Protein AF-A0AAW1I8A5-F1 (afdb_monomer_lite)

Sequence (173 aa):
MRWVLFLQDFNYTLEHRPGTRMNHVDALSRVQEVLILEGNTLEQNVTYKQDSDPEVRKIRESLEHQESQFYELRNGLVYRKSRGNLLFVIPETMEYHVMTKYHDEIGHFGLDKMIELITRSYLFPRMRNKIKQYIGNCFKCIAYSPVTGKKEAFLRSIEKGDVPF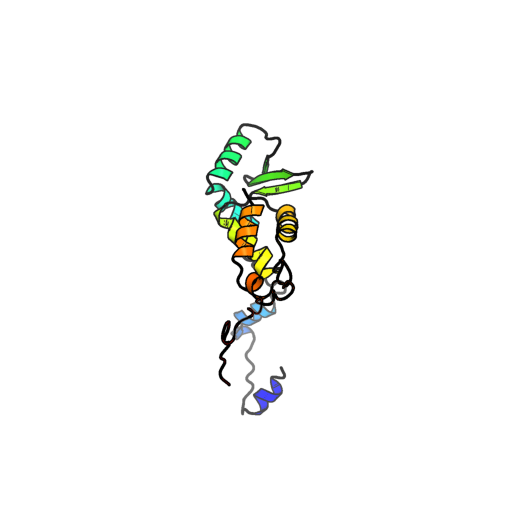HTIHIDHV

Structure (mmCIF, N/CA/C/O backbone):
data_AF-A0AAW1I8A5-F1
#
_entry.id   AF-A0AAW1I8A5-F1
#
loop_
_atom_site.group_PDB
_atom_site.id
_atom_site.type_symbol
_atom_site.label_atom_id
_atom_site.label_alt_id
_atom_site.label_comp_id
_atom_site.label_asym_id
_atom_site.label_entity_id
_atom_site.label_seq_id
_atom_site.pdbx_PDB_ins_code
_atom_site.Cartn_x
_atom_site.Cartn_y
_atom_site.Cartn_z
_atom_site.occupancy
_atom_site.B_iso_or_equiv
_atom_site.auth_seq_id
_atom_site.auth_comp_id
_atom_site.auth_asym_id
_atom_site.auth_atom_id
_atom_site.pdbx_PDB_model_num
ATOM 1 N N . MET A 1 1 ? -22.027 -14.811 -29.124 1.00 48.94 1 MET A N 1
ATOM 2 C CA . MET A 1 1 ? -21.776 -16.089 -29.828 1.00 48.94 1 MET A CA 1
ATOM 3 C C . MET A 1 1 ? -23.107 -16.712 -30.214 1.00 48.94 1 MET A C 1
ATOM 5 O O . MET A 1 1 ? -24.013 -16.750 -29.391 1.00 48.94 1 MET A O 1
ATOM 9 N N . ARG A 1 2 ? -23.261 -17.096 -31.484 1.00 65.31 2 ARG A N 1
ATOM 10 C CA . ARG A 1 2 ? -24.535 -17.488 -32.104 1.00 65.31 2 ARG A CA 1
ATOM 11 C C . ARG A 1 2 ? -24.662 -19.012 -32.069 1.00 65.31 2 ARG A C 1
ATOM 13 O O . ARG A 1 2 ? -24.408 -19.666 -33.071 1.00 65.31 2 ARG A O 1
ATOM 20 N N . TRP A 1 3 ? -25.021 -19.556 -30.904 1.00 76.88 3 TRP A N 1
ATOM 21 C CA . TRP A 1 3 ? -25.175 -21.000 -30.642 1.00 76.88 3 TRP A CA 1
ATOM 22 C C . TRP A 1 3 ? -25.989 -21.752 -31.703 1.00 76.88 3 TRP A C 1
ATOM 24 O O . TRP A 1 3 ? -25.728 -22.917 -31.967 1.00 76.88 3 TRP A O 1
ATOM 34 N N . VAL A 1 4 ? -26.911 -21.057 -32.371 1.00 79.62 4 VAL A N 1
ATOM 35 C CA . VAL A 1 4 ? -27.693 -21.579 -33.500 1.00 79.62 4 VAL A CA 1
ATOM 36 C C . VAL A 1 4 ? -26.814 -22.124 -34.633 1.00 79.62 4 VAL A C 1
ATOM 38 O O . VAL A 1 4 ? -27.141 -23.167 -35.179 1.00 79.62 4 VAL A O 1
ATOM 41 N N . LEU A 1 5 ? -25.695 -21.468 -34.966 1.00 82.31 5 LEU A N 1
ATOM 42 C CA . LEU A 1 5 ? -24.799 -21.945 -36.031 1.00 82.31 5 LEU A CA 1
ATOM 43 C C . LEU A 1 5 ? -24.036 -23.208 -35.617 1.00 82.31 5 LEU A C 1
ATOM 45 O O . LEU A 1 5 ? -23.802 -24.070 -36.446 1.00 82.31 5 LEU A O 1
ATOM 49 N N . PHE A 1 6 ? -23.684 -23.328 -34.336 1.00 84.38 6 PHE A N 1
ATOM 50 C CA . PHE A 1 6 ? -22.986 -24.502 -33.806 1.00 84.38 6 PHE A CA 1
ATOM 51 C C . PHE A 1 6 ? -23.906 -25.726 -33.716 1.00 84.38 6 PHE A C 1
ATOM 53 O O . PHE A 1 6 ? -23.493 -26.842 -33.998 1.00 84.38 6 PHE A O 1
ATOM 60 N N . LEU A 1 7 ? -25.167 -25.521 -33.330 1.00 84.88 7 LEU A N 1
ATOM 61 C CA . LEU A 1 7 ? -26.137 -26.609 -33.195 1.00 84.88 7 LEU A CA 1
ATOM 62 C C . LEU A 1 7 ? -26.640 -27.135 -34.546 1.00 84.88 7 LEU A C 1
ATOM 64 O O . LEU A 1 7 ? -27.148 -28.250 -34.594 1.00 84.88 7 LEU A O 1
ATOM 68 N N . GLN A 1 8 ? -26.485 -26.367 -35.630 1.00 85.69 8 GLN A N 1
ATOM 69 C CA . GLN A 1 8 ? -26.908 -26.763 -36.975 1.00 85.69 8 GLN A CA 1
ATOM 70 C C . GLN A 1 8 ? -26.130 -27.975 -37.519 1.00 85.69 8 GLN A C 1
ATOM 72 O O . GLN A 1 8 ? -26.670 -28.723 -38.330 1.00 85.69 8 GLN A O 1
ATOM 77 N N . ASP A 1 9 ? -24.903 -28.200 -37.045 1.00 89.06 9 ASP A N 1
ATOM 78 C CA . ASP A 1 9 ? -24.063 -29.324 -37.479 1.00 89.06 9 ASP A CA 1
ATOM 79 C C . ASP A 1 9 ? -24.464 -30.668 -36.835 1.00 89.06 9 ASP A C 1
ATOM 81 O O . ASP A 1 9 ? -23.907 -31.714 -37.175 1.00 89.06 9 ASP A O 1
ATOM 85 N N . PHE A 1 10 ? -25.436 -30.674 -35.914 1.00 90.00 10 PHE A N 1
ATOM 86 C CA . PHE A 1 10 ? -25.864 -31.869 -35.188 1.00 90.00 10 PHE A CA 1
ATOM 87 C C . PHE A 1 10 ? -27.312 -32.246 -35.503 1.00 90.00 10 PHE A C 1
ATOM 89 O O . PHE A 1 10 ? -28.199 -31.401 -35.595 1.00 90.00 10 PHE A O 1
ATOM 96 N N . ASN A 1 11 ? -27.579 -33.550 -35.558 1.00 88.31 11 ASN A N 1
ATOM 97 C CA . ASN A 1 11 ? -28.942 -34.070 -35.517 1.00 88.31 11 ASN A CA 1
ATOM 98 C C . ASN A 1 11 ? -29.396 -34.138 -34.054 1.00 88.31 11 ASN A C 1
ATOM 100 O O . ASN A 1 11 ? -28.836 -34.910 -33.275 1.00 88.31 11 ASN A O 1
ATOM 104 N N . TYR A 1 12 ? -30.399 -33.344 -33.674 1.00 84.62 12 TYR A N 1
ATOM 105 C CA . TYR A 1 12 ? -30.936 -33.330 -32.313 1.00 84.62 12 TYR A CA 1
ATOM 106 C C . TYR A 1 12 ? -32.464 -33.365 -32.294 1.00 84.62 12 TYR A C 1
ATOM 108 O O . TYR A 1 12 ? -33.141 -32.868 -33.192 1.00 84.62 12 TYR A O 1
ATOM 116 N N . THR A 1 13 ? -33.012 -33.935 -31.224 1.00 85.19 13 THR A N 1
ATOM 117 C CA . THR A 1 13 ? -34.445 -33.937 -30.926 1.00 85.19 13 THR A CA 1
ATOM 118 C C . THR A 1 13 ? -34.708 -33.033 -29.730 1.00 85.19 13 THR A C 1
ATOM 120 O O . THR A 1 13 ? -34.093 -33.185 -28.675 1.00 85.19 13 THR A O 1
ATOM 123 N N . LEU A 1 14 ? -35.615 -32.069 -29.888 1.00 79.94 14 LEU A N 1
ATOM 124 C CA . LEU A 1 14 ? -36.026 -31.190 -28.796 1.00 79.94 14 LEU A CA 1
ATOM 125 C C . LEU A 1 14 ? -37.045 -31.910 -27.913 1.00 79.94 14 LEU A C 1
ATOM 127 O O . LEU A 1 14 ? -38.174 -32.155 -28.331 1.00 79.94 14 LEU A O 1
ATOM 131 N N . GLU A 1 15 ? -36.657 -32.206 -26.677 1.00 85.56 15 GLU A N 1
ATOM 132 C CA . GLU A 1 15 ? -37.562 -32.741 -25.662 1.00 85.56 15 GLU A CA 1
ATOM 133 C C . GLU A 1 15 ? -37.909 -31.665 -24.632 1.00 85.56 15 GLU A C 1
ATOM 135 O O . GLU A 1 15 ? -37.042 -31.139 -23.929 1.00 85.56 15 GLU A O 1
ATOM 140 N N . HIS A 1 16 ? -39.199 -31.351 -24.508 1.00 81.00 16 HIS A N 1
ATOM 141 C CA . HIS A 1 16 ? -39.686 -30.460 -23.461 1.00 81.00 16 HIS A CA 1
ATOM 142 C C . HIS A 1 16 ? -39.669 -31.175 -22.104 1.00 81.00 16 HIS A C 1
ATOM 144 O O . HIS A 1 16 ? -40.315 -32.209 -21.917 1.00 81.00 16 HIS A O 1
ATOM 150 N N . ARG A 1 17 ? -38.971 -30.590 -21.126 1.00 76.81 17 ARG A N 1
ATOM 151 C CA . ARG A 1 17 ? -38.983 -31.052 -19.735 1.00 76.81 17 ARG A CA 1
ATOM 152 C C . ARG A 1 17 ? -39.905 -30.153 -18.907 1.00 76.81 17 ARG A C 1
ATOM 154 O O . ARG A 1 17 ? -39.608 -28.969 -18.778 1.00 76.81 17 ARG A O 1
ATOM 161 N N . PRO A 1 18 ? -40.994 -30.689 -18.321 1.00 79.12 18 PRO A N 1
ATOM 162 C CA . PRO A 1 18 ? -41.870 -29.917 -17.445 1.00 79.12 18 PRO A CA 1
ATOM 163 C C . PRO A 1 18 ? -41.095 -29.309 -16.269 1.00 79.12 18 PRO A C 1
ATOM 165 O O . PRO A 1 18 ? -40.262 -29.989 -15.664 1.00 79.12 18 PRO A O 1
ATOM 168 N N . GLY A 1 19 ? -41.405 -28.059 -15.909 1.00 68.62 19 GLY A N 1
ATOM 169 C CA . GLY A 1 19 ? -40.719 -27.326 -14.833 1.00 68.62 19 GLY A CA 1
ATOM 170 C C . GLY A 1 19 ? -40.731 -28.041 -13.475 1.00 68.62 19 GLY A C 1
ATOM 171 O O . GLY A 1 19 ? -39.760 -27.949 -12.733 1.00 68.62 19 GLY A O 1
ATOM 172 N N . THR A 1 20 ? -41.745 -28.872 -13.211 1.00 76.50 20 THR A N 1
ATOM 173 C CA . THR A 1 20 ? -41.849 -29.735 -12.017 1.00 76.50 20 THR A CA 1
ATOM 174 C C . THR A 1 20 ? -40.705 -30.742 -11.863 1.00 76.50 20 THR A C 1
ATOM 176 O O . THR A 1 20 ? -40.447 -31.220 -10.761 1.00 76.50 20 THR A O 1
ATOM 179 N N . ARG A 1 21 ? -39.997 -31.073 -12.952 1.00 74.25 21 ARG A N 1
ATOM 180 C CA . ARG A 1 21 ? -38.794 -31.925 -12.946 1.00 74.25 21 ARG A CA 1
ATOM 181 C C . ARG A 1 21 ? -37.487 -31.128 -12.866 1.00 74.25 21 ARG A C 1
ATOM 183 O O . ARG A 1 21 ? -36.417 -31.726 -12.798 1.00 74.25 21 ARG A O 1
ATOM 190 N N . MET A 1 22 ? -37.559 -29.798 -12.872 1.00 71.81 22 MET A N 1
ATOM 191 C CA . MET A 1 22 ? -36.415 -28.882 -12.877 1.00 71.81 22 MET A CA 1
ATOM 192 C C . MET A 1 22 ? -36.536 -27.819 -11.777 1.00 71.81 22 MET A C 1
ATOM 194 O O . MET A 1 22 ? -36.097 -26.689 -11.961 1.00 71.81 22 MET A O 1
ATOM 198 N N . ASN A 1 23 ? -37.089 -28.185 -10.614 1.00 65.94 23 ASN A N 1
ATOM 199 C CA . ASN A 1 23 ? -37.318 -27.262 -9.491 1.00 65.94 23 ASN A CA 1
ATOM 200 C C . ASN A 1 23 ? -36.056 -26.480 -9.068 1.00 65.94 23 ASN A C 1
ATOM 202 O O . ASN A 1 23 ? -36.161 -25.336 -8.644 1.00 65.94 23 ASN A O 1
ATOM 206 N N . HIS A 1 24 ? -34.860 -27.064 -9.217 1.00 66.25 24 HIS A N 1
ATOM 207 C CA . HIS A 1 24 ? -33.588 -26.384 -8.934 1.00 66.25 24 HIS A CA 1
ATOM 208 C C . HIS A 1 24 ? -33.262 -25.267 -9.945 1.00 66.25 24 HIS A C 1
ATOM 210 O O . HIS A 1 24 ? -32.726 -24.232 -9.561 1.00 66.25 24 HIS A O 1
ATOM 216 N N . VAL A 1 25 ? -33.607 -25.455 -11.225 1.00 62.34 25 VAL A N 1
ATOM 217 C CA . VAL A 1 25 ? -33.436 -24.442 -12.283 1.00 62.34 25 VAL A CA 1
ATOM 218 C C . VAL A 1 25 ? -34.520 -23.371 -12.177 1.00 62.34 25 VAL A C 1
ATOM 220 O O . VAL A 1 25 ? -34.237 -22.188 -12.340 1.00 62.34 25 VAL A O 1
ATOM 223 N N . ASP A 1 26 ? -35.751 -23.779 -11.862 1.00 65.62 26 ASP A N 1
ATOM 224 C CA . ASP A 1 26 ? -36.889 -22.877 -11.661 1.00 65.62 26 ASP A CA 1
ATOM 225 C C . ASP A 1 26 ? -36.652 -21.935 -10.468 1.00 65.62 26 ASP A C 1
ATOM 227 O O . ASP A 1 26 ? -36.907 -20.737 -10.576 1.00 65.62 26 ASP A O 1
ATOM 231 N N . ALA A 1 27 ? -36.047 -22.432 -9.381 1.00 60.69 27 ALA A N 1
ATOM 232 C CA . ALA A 1 27 ? -35.600 -21.600 -8.265 1.00 60.69 27 ALA A CA 1
ATOM 233 C C . ALA A 1 27 ? -34.593 -20.524 -8.714 1.00 60.69 27 ALA A C 1
ATOM 235 O O . ALA A 1 27 ? -34.778 -19.354 -8.402 1.00 60.69 27 ALA A O 1
ATOM 236 N N . LEU A 1 28 ? -33.576 -20.878 -9.508 1.00 58.75 28 LEU A N 1
ATOM 237 C CA . LEU A 1 28 ? -32.578 -19.918 -10.006 1.00 58.75 28 LEU A CA 1
ATOM 238 C C . LEU A 1 28 ? -33.153 -18.909 -11.011 1.00 58.75 28 LEU A C 1
ATOM 240 O O . LEU A 1 28 ? -32.724 -17.761 -11.031 1.00 58.75 28 LEU A O 1
ATOM 244 N N . SER A 1 29 ? -34.135 -19.310 -11.824 1.00 64.50 29 SER A N 1
ATOM 245 C CA . SER A 1 29 ? -34.801 -18.414 -12.780 1.00 64.50 29 SER A CA 1
ATOM 246 C C . SER A 1 29 ? -35.774 -17.433 -12.118 1.00 64.50 29 SER A C 1
ATOM 248 O O . SER A 1 29 ? -36.117 -16.424 -12.735 1.00 64.50 29 SER A O 1
ATOM 250 N N . ARG A 1 30 ? -36.268 -17.740 -10.911 1.00 64.12 30 ARG A N 1
ATOM 251 C CA . ARG A 1 30 ? -37.237 -16.917 -10.163 1.00 64.12 30 ARG A CA 1
ATOM 252 C C . ARG A 1 30 ? -36.604 -16.079 -9.057 1.00 64.12 30 ARG A C 1
ATOM 254 O O . ARG A 1 30 ? -37.272 -15.214 -8.496 1.00 64.12 30 ARG A O 1
ATOM 261 N N . VAL A 1 31 ? -35.336 -16.320 -8.741 1.00 57.41 31 VAL A N 1
ATOM 262 C CA . VAL A 1 31 ? -34.556 -15.485 -7.830 1.00 57.41 31 VAL A CA 1
ATOM 263 C C . VAL A 1 31 ? -34.222 -14.175 -8.553 1.00 57.41 31 VAL A C 1
ATOM 265 O O . VAL A 1 31 ? -33.292 -14.094 -9.349 1.00 57.41 31 VAL A O 1
ATOM 268 N N . GLN A 1 32 ? -35.037 -13.148 -8.304 1.00 54.78 32 GLN A N 1
ATOM 269 C CA . GLN A 1 32 ? -34.840 -11.791 -8.831 1.00 54.78 32 GLN A CA 1
ATOM 270 C C . GLN A 1 32 ? -33.696 -11.051 -8.111 1.00 54.78 32 GLN A C 1
ATOM 272 O O . GLN A 1 32 ? -33.118 -10.116 -8.657 1.00 54.78 32 GLN A O 1
ATOM 277 N N . GLU A 1 33 ? -33.322 -11.524 -6.922 1.00 50.78 33 GLU A N 1
ATOM 278 C CA . GLU A 1 33 ? -32.155 -11.084 -6.163 1.00 50.78 33 GLU A CA 1
ATOM 279 C C . GLU A 1 33 ? -31.178 -12.248 -6.048 1.00 50.78 33 GLU A C 1
ATOM 281 O O . GLU A 1 33 ? -31.272 -13.073 -5.140 1.00 50.78 33 GLU A O 1
ATOM 286 N N . VAL A 1 34 ? -30.220 -12.333 -6.975 1.00 46.78 34 VAL A N 1
ATOM 287 C CA . VAL A 1 34 ? -29.003 -13.099 -6.704 1.00 46.78 34 VAL A CA 1
ATOM 288 C C . VAL A 1 34 ? -28.454 -12.528 -5.403 1.00 46.78 34 VAL A C 1
ATOM 290 O O . VAL A 1 34 ? -28.004 -11.383 -5.385 1.00 46.78 34 VAL A O 1
ATOM 293 N N . LEU A 1 35 ? -28.521 -13.297 -4.312 1.00 42.66 35 LEU A N 1
ATOM 294 C CA . LEU A 1 35 ? -27.708 -13.025 -3.139 1.00 42.66 35 LEU A CA 1
ATOM 295 C C . LEU A 1 35 ? -26.269 -13.133 -3.633 1.00 42.66 35 LEU A C 1
ATOM 297 O O . LEU A 1 35 ? -25.688 -14.217 -3.710 1.00 42.66 35 LEU A O 1
ATOM 301 N N . ILE A 1 36 ? -25.711 -11.998 -4.042 1.00 44.19 36 ILE A N 1
ATOM 302 C CA . ILE A 1 36 ? -24.279 -11.836 -4.114 1.00 44.19 36 ILE A CA 1
ATOM 303 C C . ILE A 1 36 ? -23.877 -11.977 -2.654 1.00 44.19 36 ILE A C 1
ATOM 305 O O . ILE A 1 36 ? -24.039 -11.058 -1.856 1.00 44.19 36 ILE A O 1
ATOM 309 N N . LEU A 1 37 ? -23.432 -13.175 -2.278 1.00 43.09 37 LEU A N 1
ATOM 310 C CA . LEU A 1 37 ? -22.531 -13.317 -1.153 1.00 43.09 37 LEU A CA 1
ATOM 311 C C . LEU A 1 37 ? -21.307 -12.501 -1.562 1.00 43.09 37 LEU A C 1
ATOM 313 O O . LEU A 1 37 ? -20.383 -13.025 -2.181 1.00 43.09 37 LEU A O 1
ATOM 317 N N . GLU A 1 38 ? -21.359 -11.188 -1.325 1.00 46.56 38 GLU A N 1
ATOM 318 C CA . GLU A 1 38 ? -20.183 -10.340 -1.317 1.00 46.56 38 GLU A CA 1
ATOM 319 C C . GLU A 1 38 ? -19.285 -11.007 -0.287 1.00 46.56 38 GLU A C 1
ATOM 321 O O . GLU A 1 38 ? -19.576 -10.963 0.909 1.00 46.56 38 GLU A O 1
ATOM 326 N N . GLY A 1 39 ? -18.316 -11.793 -0.770 1.00 43.56 39 GLY A N 1
ATOM 327 C CA . GLY A 1 39 ? -17.509 -12.653 0.082 1.00 43.56 39 GLY A CA 1
ATOM 328 C C . GLY A 1 39 ? -17.008 -11.817 1.243 1.00 43.56 39 GLY A C 1
ATOM 329 O O . GLY A 1 39 ? -16.406 -10.786 0.968 1.00 43.56 39 GLY A O 1
ATOM 330 N N . ASN A 1 40 ? -17.357 -12.225 2.474 1.00 42.72 40 ASN A N 1
ATOM 331 C CA . ASN A 1 40 ? -17.143 -11.514 3.738 1.00 42.72 40 ASN A CA 1
ATOM 332 C C . ASN A 1 40 ? -16.479 -10.152 3.539 1.00 42.72 40 ASN A C 1
ATOM 334 O O . ASN A 1 40 ? -15.254 -10.090 3.364 1.00 42.72 40 ASN A O 1
ATOM 338 N N . THR A 1 41 ? -17.286 -9.089 3.553 1.00 55.22 41 THR A N 1
ATOM 339 C CA . THR A 1 41 ? -16.812 -7.705 3.513 1.00 55.22 41 THR A CA 1
ATOM 340 C C . THR A 1 41 ? -15.556 -7.575 4.370 1.00 55.22 41 THR A C 1
ATOM 342 O O . THR A 1 41 ? -15.468 -8.162 5.455 1.00 55.22 41 THR A O 1
ATOM 345 N N . LEU A 1 42 ? -14.535 -6.886 3.848 1.00 55.69 42 LEU A N 1
ATOM 346 C CA . LEU A 1 42 ? -13.229 -6.744 4.498 1.00 55.69 42 LEU A CA 1
ATOM 347 C C . LEU A 1 42 ? -13.415 -6.412 5.987 1.00 55.69 42 LEU A C 1
ATOM 349 O O . LEU A 1 42 ? -12.750 -6.989 6.834 1.00 55.69 42 LEU A O 1
ATOM 353 N N . GLU A 1 43 ? -14.414 -5.595 6.305 1.00 54.16 43 GLU A N 1
ATOM 354 C CA . GLU A 1 43 ? -14.843 -5.232 7.651 1.00 54.16 43 GLU A CA 1
ATOM 355 C C . GLU A 1 43 ? -15.149 -6.432 8.582 1.00 54.16 43 GLU A C 1
ATOM 357 O O . GLU A 1 43 ? -14.701 -6.431 9.728 1.00 54.16 43 GLU A O 1
ATOM 362 N N . GLN A 1 44 ? -15.847 -7.479 8.124 1.00 54.22 44 GLN A N 1
ATOM 363 C CA . GLN A 1 44 ? -16.251 -8.631 8.952 1.00 54.22 44 GLN A CA 1
ATOM 364 C C . GLN A 1 44 ? -15.081 -9.558 9.310 1.00 54.22 44 GLN A C 1
ATOM 366 O O . GLN A 1 44 ? -14.975 -10.022 10.446 1.00 54.22 44 GLN A O 1
ATOM 371 N N . ASN A 1 45 ? -14.158 -9.794 8.372 1.00 59.88 45 ASN A N 1
ATOM 372 C CA . ASN A 1 45 ? -12.949 -10.584 8.637 1.00 59.88 45 ASN A CA 1
ATOM 373 C C . ASN A 1 45 ? -11.968 -9.851 9.563 1.00 59.88 45 ASN A C 1
ATOM 375 O O . ASN A 1 45 ? -11.114 -10.478 10.195 1.00 59.88 45 ASN A O 1
ATOM 379 N N . VAL A 1 46 ? -12.051 -8.522 9.627 1.00 62.09 46 VAL A N 1
ATOM 380 C CA . VAL A 1 46 ? -11.054 -7.718 10.328 1.00 62.09 46 VAL A CA 1
ATOM 381 C C . VAL A 1 46 ? -11.352 -7.592 11.826 1.00 62.09 46 VAL A C 1
ATOM 383 O O . VAL A 1 46 ? -10.405 -7.482 12.603 1.00 62.09 46 VAL A O 1
ATOM 386 N N . THR A 1 47 ? -12.605 -7.745 12.269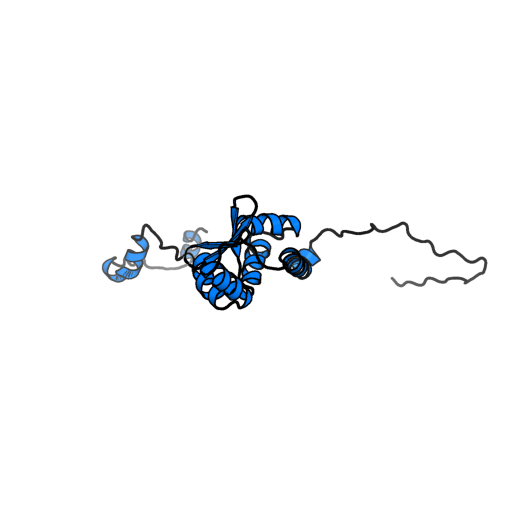 1.00 62.94 47 THR A N 1
ATOM 387 C CA . THR A 1 47 ? -12.952 -7.783 13.705 1.00 62.94 47 THR A CA 1
ATOM 388 C C . THR A 1 47 ? -12.228 -8.896 14.454 1.00 62.94 47 THR A C 1
ATOM 390 O O . THR A 1 47 ? -11.599 -8.642 15.479 1.00 62.94 47 THR A O 1
ATOM 393 N N . TYR A 1 48 ? -12.247 -10.114 13.908 1.00 63.69 48 TYR A N 1
ATOM 394 C CA . TYR A 1 48 ? -11.539 -11.255 14.493 1.00 63.69 48 TYR A CA 1
ATOM 395 C C . TYR A 1 48 ? -10.014 -11.069 14.446 1.00 63.69 48 TYR A C 1
ATOM 397 O O . TYR A 1 48 ? -9.294 -11.407 15.384 1.00 63.69 48 TYR A O 1
ATOM 405 N N . LYS A 1 49 ? -9.506 -10.481 13.358 1.00 69.44 49 LYS A N 1
ATOM 406 C CA . LYS A 1 49 ? -8.063 -10.308 13.154 1.00 69.44 49 LYS A CA 1
ATOM 407 C C . LYS A 1 49 ? -7.457 -9.170 13.976 1.00 69.44 49 LYS A C 1
ATOM 409 O O . LYS A 1 49 ? -6.283 -9.270 14.309 1.00 69.44 49 LYS A O 1
ATOM 414 N N . GLN A 1 50 ? -8.221 -8.131 14.331 1.00 73.94 50 GLN A N 1
ATOM 415 C CA . GLN A 1 50 ? -7.766 -7.121 15.298 1.00 73.94 50 GLN A CA 1
ATOM 416 C C . GLN A 1 50 ? -7.559 -7.725 16.686 1.00 73.94 50 GLN A C 1
ATOM 418 O O . GLN A 1 50 ? -6.610 -7.353 17.365 1.00 73.94 50 GLN A O 1
ATOM 423 N N . ASP A 1 51 ? -8.411 -8.669 17.088 1.00 70.88 51 ASP A N 1
ATOM 424 C CA . ASP A 1 51 ? -8.308 -9.320 18.397 1.00 70.88 51 ASP A CA 1
ATOM 425 C C . ASP A 1 51 ? -7.019 -10.143 18.539 1.00 70.88 51 ASP A C 1
ATOM 427 O O . ASP A 1 51 ? -6.397 -10.200 19.598 1.00 70.88 51 ASP A O 1
ATOM 431 N N . SER A 1 52 ? -6.579 -10.727 17.424 1.00 77.19 52 SER A N 1
ATOM 432 C CA . SER A 1 52 ? -5.357 -11.528 17.349 1.00 77.19 52 SER A CA 1
ATOM 433 C C . SER A 1 52 ? -4.072 -10.694 17.231 1.00 77.19 52 SER A C 1
ATOM 435 O O . SER A 1 52 ? -2.984 -11.253 17.356 1.00 77.19 52 SER A O 1
ATOM 437 N N . ASP A 1 53 ? -4.161 -9.386 16.963 1.00 83.12 53 ASP A N 1
ATOM 438 C CA . ASP A 1 53 ? -2.996 -8.521 16.745 1.00 83.12 53 ASP A CA 1
ATOM 439 C C . ASP A 1 53 ? -2.502 -7.920 18.076 1.00 83.12 53 ASP A C 1
ATOM 441 O O . ASP A 1 53 ? -3.220 -7.132 18.699 1.00 83.12 53 ASP A O 1
ATOM 445 N N . PRO A 1 54 ? -1.277 -8.247 18.537 1.00 83.31 54 PRO A N 1
ATOM 446 C CA . PRO A 1 54 ? -0.785 -7.805 19.841 1.00 83.31 54 PRO A CA 1
ATOM 447 C C . PRO A 1 54 ? -0.686 -6.284 19.992 1.00 83.31 54 PRO A C 1
ATOM 449 O O . PRO A 1 54 ? -0.860 -5.773 21.097 1.00 83.31 54 PRO A O 1
ATOM 452 N N . GLU A 1 55 ? -0.386 -5.558 18.914 1.00 83.38 55 GLU A N 1
ATOM 453 C CA . GLU A 1 55 ? -0.216 -4.105 18.959 1.00 83.38 55 GLU A CA 1
ATOM 454 C C . GLU A 1 55 ? -1.573 -3.406 18.962 1.00 83.38 55 GLU A C 1
ATOM 456 O O . GLU A 1 55 ? -1.802 -2.495 19.761 1.00 83.38 55 GLU A O 1
ATOM 461 N N . VAL A 1 56 ? -2.509 -3.873 18.132 1.00 84.50 56 VAL A N 1
ATOM 462 C CA . VAL A 1 56 ? -3.881 -3.346 18.126 1.00 84.50 56 VAL A CA 1
ATOM 463 C C . VAL A 1 56 ? -4.587 -3.662 19.444 1.00 84.50 56 VAL A C 1
ATOM 465 O O . VAL A 1 56 ? -5.301 -2.804 19.967 1.00 84.50 56 VAL A O 1
ATOM 468 N N . ARG A 1 57 ? -4.331 -4.835 20.035 1.00 85.75 57 ARG A N 1
ATOM 469 C CA . ARG A 1 57 ? -4.883 -5.229 21.337 1.00 85.75 57 ARG A CA 1
ATOM 470 C C . ARG A 1 57 ? -4.434 -4.303 22.464 1.00 85.75 57 ARG A C 1
ATOM 472 O O . ARG A 1 57 ? -5.278 -3.839 23.219 1.00 85.75 57 ARG A O 1
ATOM 479 N N . LYS A 1 58 ? -3.148 -3.939 22.528 1.00 86.06 58 LYS A N 1
ATOM 480 C CA . LYS A 1 58 ? -2.650 -2.948 23.505 1.00 86.06 58 LYS A CA 1
ATOM 481 C C . LYS A 1 58 ? -3.362 -1.604 23.366 1.00 86.06 58 LYS A C 1
ATOM 483 O O . LYS A 1 58 ? -3.716 -0.982 24.364 1.00 86.06 58 LYS A O 1
ATOM 488 N N . ILE A 1 59 ? -3.575 -1.154 22.126 1.00 86.25 59 ILE A N 1
ATOM 489 C CA . ILE A 1 59 ? -4.288 0.099 21.861 1.00 86.25 59 ILE A CA 1
ATOM 490 C C . ILE A 1 59 ? -5.744 -0.028 22.327 1.00 86.25 59 ILE A C 1
ATOM 492 O O . ILE A 1 59 ? -6.231 0.865 23.018 1.00 86.25 59 ILE A O 1
ATOM 496 N N . ARG A 1 60 ? -6.419 -1.141 22.018 1.00 87.19 60 ARG A N 1
ATOM 497 C CA . ARG A 1 60 ? -7.786 -1.415 22.482 1.00 87.19 60 ARG A CA 1
ATOM 498 C C . ARG A 1 60 ? -7.879 -1.388 24.009 1.00 87.19 60 ARG A C 1
ATOM 500 O O . ARG A 1 60 ? -8.676 -0.621 24.532 1.00 87.19 60 ARG A O 1
ATOM 507 N N . GLU A 1 61 ? -7.042 -2.155 24.705 1.00 86.75 61 GLU A N 1
ATOM 508 C CA . GLU A 1 61 ? -7.033 -2.230 26.174 1.00 86.75 61 GLU A CA 1
ATOM 509 C C . GLU A 1 61 ? -6.806 -0.845 26.800 1.00 86.75 61 GLU A C 1
ATOM 511 O O . GLU A 1 61 ? -7.482 -0.472 27.758 1.00 86.75 61 GLU A O 1
ATOM 516 N N . SER A 1 62 ? -5.914 -0.028 26.226 1.00 87.06 62 SER A N 1
ATOM 517 C CA . SER A 1 62 ? -5.712 1.346 26.705 1.00 87.06 62 SER A CA 1
ATOM 518 C C . SER A 1 62 ? -6.948 2.235 26.519 1.00 87.06 62 SER A C 1
ATOM 520 O O . SER A 1 62 ? -7.246 3.048 27.391 1.00 87.06 62 SER A O 1
ATOM 522 N N . LEU A 1 63 ? -7.692 2.050 25.423 1.00 87.88 63 LEU A N 1
ATOM 523 C CA . LEU A 1 63 ? -8.905 2.811 25.108 1.00 87.88 63 LEU A CA 1
ATOM 524 C C . LEU A 1 63 ? -10.108 2.439 25.979 1.00 87.88 63 LEU A C 1
ATOM 526 O O . LEU A 1 63 ? -11.008 3.258 26.136 1.00 87.88 63 LEU A O 1
ATOM 530 N N . GLU A 1 64 ? -10.133 1.230 26.543 1.00 85.94 64 GLU A N 1
ATOM 531 C CA . GLU A 1 64 ? -11.169 0.812 27.499 1.00 85.94 64 GLU A CA 1
ATOM 532 C C . GLU A 1 64 ? -11.031 1.528 28.850 1.00 85.94 64 GLU A C 1
ATOM 534 O O . GLU A 1 64 ? -12.024 1.748 29.539 1.00 85.94 64 GLU A O 1
ATOM 539 N N . HIS A 1 65 ? -9.806 1.917 29.215 1.00 85.25 65 HIS A N 1
ATOM 540 C CA . HIS A 1 65 ? -9.501 2.553 30.498 1.00 85.25 65 HIS A CA 1
ATOM 541 C C . HIS A 1 65 ? -9.363 4.076 30.392 1.00 85.25 65 HIS A C 1
ATOM 543 O O . HIS A 1 65 ? -9.605 4.785 31.369 1.00 85.25 65 HIS A O 1
ATOM 549 N N . GLN A 1 66 ? -8.950 4.591 29.230 1.00 87.75 66 GLN A N 1
ATOM 550 C CA . GLN A 1 66 ? -8.676 6.009 29.030 1.00 87.75 66 GLN A CA 1
ATOM 551 C C . GLN A 1 66 ? -9.016 6.465 27.608 1.00 87.75 66 GLN A C 1
ATOM 553 O O . GLN A 1 66 ? -8.670 5.822 26.619 1.00 87.75 66 GLN A O 1
ATOM 558 N N . GLU A 1 67 ? -9.613 7.650 27.482 1.00 85.62 67 GLU A N 1
ATOM 559 C CA . GLU A 1 67 ? -9.802 8.270 26.172 1.00 85.62 67 GLU A CA 1
ATOM 560 C C . GLU A 1 67 ? -8.473 8.712 25.545 1.00 85.62 67 GLU A C 1
ATOM 562 O O . GLU A 1 67 ? -7.635 9.365 26.172 1.00 85.62 67 GLU A O 1
ATOM 567 N N . SER A 1 68 ? -8.305 8.413 24.255 1.00 87.69 68 SER A N 1
ATOM 568 C CA . SER A 1 68 ? -7.164 8.874 23.468 1.00 87.69 68 SER A CA 1
ATOM 569 C C . SER A 1 68 ? -7.538 10.045 22.558 1.00 87.69 68 SER A C 1
ATOM 571 O O . SER A 1 68 ? -8.581 10.066 21.894 1.00 87.69 68 SER A O 1
ATOM 573 N N . GLN A 1 69 ? -6.615 11.002 22.441 1.00 87.00 69 GLN A N 1
ATOM 574 C CA . GLN A 1 69 ? -6.691 12.056 21.426 1.00 87.00 69 GLN A CA 1
ATOM 575 C C . GLN A 1 69 ? -6.488 11.510 20.004 1.00 87.00 69 GLN A C 1
ATOM 577 O O . GLN A 1 69 ? -6.978 12.100 19.043 1.00 87.00 69 GLN A O 1
ATOM 582 N N . PHE A 1 70 ? -5.783 10.383 19.857 1.00 89.06 70 PHE A N 1
ATOM 583 C CA . PHE A 1 70 ? -5.387 9.847 18.553 1.00 89.06 70 PHE A CA 1
ATOM 584 C C . PHE A 1 70 ? -6.221 8.656 18.100 1.00 89.06 70 PHE A C 1
ATOM 586 O O . PHE A 1 70 ? -6.326 8.432 16.896 1.00 89.06 70 PHE A O 1
ATOM 593 N N . TYR A 1 71 ? -6.805 7.900 19.026 1.00 90.69 71 TYR A N 1
ATOM 594 C CA . TYR A 1 71 ? -7.560 6.691 18.712 1.00 90.69 71 TYR A CA 1
ATOM 595 C C . TYR A 1 71 ? -8.978 6.738 19.282 1.00 90.69 71 TYR A C 1
ATOM 597 O O . TYR A 1 71 ? -9.267 7.478 20.221 1.00 90.69 71 TYR A O 1
ATOM 605 N N . GLU A 1 72 ? -9.871 5.971 18.670 1.00 89.88 72 GLU A N 1
ATOM 606 C CA . GLU A 1 72 ? -11.266 5.817 19.069 1.00 89.88 72 GLU A CA 1
ATOM 607 C C . GLU A 1 72 ? -11.650 4.344 18.993 1.00 89.88 72 GLU A C 1
ATOM 609 O O . GLU A 1 72 ? -11.306 3.661 18.026 1.00 89.88 72 GLU A O 1
ATOM 614 N N . LEU A 1 73 ? -12.376 3.868 20.000 1.00 87.81 73 LEU A N 1
ATOM 615 C CA . LEU A 1 73 ? -12.950 2.531 20.005 1.00 87.81 73 LEU A CA 1
ATOM 616 C C . LEU A 1 73 ? -14.422 2.630 19.587 1.00 87.81 73 LEU A C 1
ATOM 618 O O . LEU A 1 73 ? -15.200 3.330 20.229 1.00 87.81 73 LEU A O 1
ATOM 622 N N . ARG A 1 74 ? -14.816 1.938 18.513 1.00 84.00 74 ARG A N 1
ATOM 623 C CA . ARG A 1 74 ? -16.217 1.858 18.061 1.00 84.00 74 ARG A CA 1
ATOM 624 C C . ARG A 1 74 ? -16.607 0.414 17.819 1.00 84.00 74 ARG A C 1
ATOM 626 O O . ARG A 1 74 ? -15.976 -0.249 17.007 1.00 84.00 74 ARG A O 1
ATOM 633 N N . ASN A 1 75 ? -17.654 -0.067 18.489 1.00 79.88 75 ASN A N 1
ATOM 634 C CA . ASN A 1 75 ? -18.140 -1.449 18.359 1.00 79.88 75 ASN A CA 1
ATOM 635 C C . ASN A 1 75 ? -17.022 -2.497 18.556 1.00 79.88 75 ASN A C 1
ATOM 637 O O . ASN A 1 75 ? -16.940 -3.477 17.822 1.00 79.88 75 ASN A O 1
ATOM 641 N N . GLY A 1 76 ? -16.108 -2.242 19.499 1.00 78.25 76 GLY A N 1
ATOM 642 C CA . GLY A 1 76 ? -14.931 -3.080 19.748 1.00 78.25 76 GLY A CA 1
ATOM 643 C C . GLY A 1 76 ? -13.795 -2.918 18.731 1.00 78.25 76 GLY A C 1
ATOM 644 O O . GLY A 1 76 ? -12.731 -3.489 18.914 1.00 78.25 76 GLY A O 1
ATOM 645 N N . LEU A 1 77 ? -13.950 -2.126 17.676 1.00 84.12 77 LEU A N 1
ATOM 646 C CA . LEU A 1 77 ? -12.929 -1.930 16.648 1.00 84.12 77 LEU A CA 1
ATOM 647 C C . LEU A 1 77 ? -12.116 -0.660 16.896 1.00 84.12 77 LEU A C 1
ATOM 649 O O . LEU A 1 77 ? -12.663 0.380 17.270 1.00 84.12 77 LEU A O 1
ATOM 653 N N . VAL A 1 78 ? -10.805 -0.743 16.666 1.00 88.62 78 VAL A N 1
ATOM 654 C CA . VAL A 1 78 ? -9.884 0.386 16.854 1.00 88.62 78 VAL A CA 1
ATOM 655 C C . VAL A 1 78 ? -9.802 1.225 15.580 1.00 88.62 78 VAL A C 1
ATOM 657 O O . VAL A 1 78 ? -9.448 0.729 14.506 1.00 88.62 78 VAL A O 1
ATOM 660 N N . TYR A 1 79 ? -10.061 2.522 15.728 1.00 89.00 79 TYR A N 1
ATOM 661 C CA . TYR A 1 79 ? -9.913 3.540 14.694 1.00 89.00 79 TYR A CA 1
ATOM 662 C C . TYR A 1 79 ? -8.895 4.596 15.122 1.00 89.00 79 TYR A C 1
ATOM 664 O O . TYR A 1 79 ? -8.742 4.892 16.305 1.00 89.00 79 TYR A O 1
ATOM 672 N N . ARG A 1 80 ? -8.221 5.220 14.155 1.00 90.12 80 ARG A N 1
ATOM 673 C CA . ARG A 1 80 ? -7.382 6.401 14.371 1.00 90.12 80 ARG A CA 1
ATOM 674 C C . ARG A 1 80 ? -8.104 7.662 13.913 1.00 90.12 80 ARG A C 1
ATOM 676 O O . ARG A 1 80 ? -8.566 7.740 12.776 1.00 90.12 80 ARG A O 1
ATOM 683 N N . LYS A 1 81 ? -8.114 8.677 14.772 1.00 90.00 81 LYS A N 1
ATOM 684 C CA . LYS A 1 81 ? -8.583 10.033 14.478 1.00 90.00 81 LYS A CA 1
ATOM 685 C C . LYS A 1 81 ? -7.552 10.744 13.600 1.00 90.00 81 LYS A C 1
ATOM 687 O O . LYS A 1 81 ? -6.391 10.896 13.979 1.00 90.00 81 LYS A O 1
ATOM 692 N N . SER A 1 82 ? -7.962 11.181 12.414 1.00 86.06 82 SER A N 1
ATOM 693 C CA . SER A 1 82 ? -7.113 11.920 11.477 1.00 86.06 82 SER A CA 1
ATOM 694 C C . SER A 1 82 ? -7.919 12.996 10.759 1.00 86.06 82 SER A C 1
ATOM 696 O O . SER A 1 82 ? -8.783 12.685 9.946 1.00 86.06 82 SER A O 1
ATOM 698 N N . ARG A 1 83 ? -7.632 14.274 11.048 1.00 82.62 83 ARG A N 1
ATOM 699 C CA . ARG A 1 83 ? -8.243 15.450 10.387 1.00 82.62 83 ARG A CA 1
ATOM 700 C C . ARG A 1 83 ? -9.780 15.389 10.288 1.00 82.62 83 ARG A C 1
ATOM 702 O O . ARG A 1 83 ? -10.344 15.737 9.259 1.00 82.62 83 ARG A O 1
ATOM 709 N N . GLY A 1 84 ? -10.442 14.923 11.348 1.00 79.69 84 GLY A N 1
ATOM 710 C CA . GLY A 1 84 ? -11.904 14.786 11.402 1.00 79.69 84 GLY A CA 1
ATOM 711 C C . GLY A 1 84 ? -12.459 13.477 10.828 1.00 79.69 84 GLY A C 1
ATOM 712 O O . GLY A 1 84 ? -13.646 13.218 10.978 1.00 79.69 84 GLY A O 1
ATOM 713 N N . ASN A 1 85 ? -11.613 12.628 10.240 1.00 84.00 85 ASN A N 1
ATOM 714 C CA . ASN A 1 85 ? -11.979 11.296 9.767 1.00 84.00 85 ASN A CA 1
ATOM 715 C C . ASN A 1 85 ? -11.509 10.213 10.741 1.00 84.00 85 ASN A C 1
ATOM 717 O O . ASN A 1 85 ? -10.498 10.366 11.435 1.00 84.00 85 ASN A O 1
ATOM 721 N N . LEU A 1 86 ? -12.227 9.092 10.744 1.00 85.62 86 LEU A N 1
ATOM 722 C CA . LEU A 1 86 ? -11.842 7.883 11.460 1.00 85.62 86 LEU A CA 1
ATOM 723 C C . LEU A 1 86 ? -11.317 6.851 10.477 1.00 85.62 86 LEU A C 1
ATOM 725 O O . LEU A 1 86 ? -12.034 6.400 9.588 1.00 85.62 86 LEU A O 1
ATOM 729 N N . LEU A 1 87 ? -10.052 6.492 10.653 1.00 88.12 87 LEU A N 1
ATOM 730 C CA . LEU A 1 87 ? -9.360 5.522 9.819 1.00 88.12 87 LEU A CA 1
ATOM 731 C C . LEU A 1 87 ? -9.294 4.196 10.547 1.00 88.12 87 LEU A C 1
ATOM 733 O O . LEU A 1 87 ? -8.805 4.127 11.673 1.00 88.12 87 LEU A O 1
ATOM 737 N N . PHE A 1 88 ? -9.766 3.143 9.900 1.00 86.75 88 PHE A N 1
ATOM 738 C CA . PHE A 1 88 ? -9.750 1.813 10.472 1.00 86.75 88 PHE A CA 1
ATOM 739 C C . PHE A 1 88 ? -8.307 1.297 10.596 1.00 86.75 88 PHE A C 1
ATOM 741 O O . PHE A 1 88 ? -7.556 1.323 9.617 1.00 86.75 88 PHE A O 1
ATOM 748 N N . VAL A 1 89 ? -7.906 0.824 11.781 1.00 89.62 89 VAL A N 1
ATOM 749 C CA . VAL A 1 89 ? -6.545 0.310 11.999 1.00 89.62 89 VAL A CA 1
ATOM 750 C C . VAL A 1 89 ? -6.442 -1.133 11.507 1.00 89.62 89 VAL A C 1
ATOM 752 O O . VAL A 1 89 ? -7.013 -2.043 12.099 1.00 89.62 89 VAL A O 1
ATOM 755 N N . ILE A 1 90 ? -5.714 -1.360 10.420 1.00 88.19 90 ILE A N 1
ATOM 756 C CA . ILE A 1 90 ? -5.548 -2.681 9.813 1.00 88.19 90 ILE A CA 1
ATOM 757 C C . ILE A 1 90 ? -4.527 -3.514 10.615 1.00 88.19 90 ILE A C 1
ATOM 759 O O . ILE A 1 90 ? -3.415 -3.028 10.833 1.00 88.19 90 ILE A O 1
ATOM 763 N N . PRO A 1 91 ? -4.878 -4.753 11.021 1.00 88.12 91 PRO A N 1
ATOM 764 C CA . PRO A 1 91 ? -3.946 -5.716 11.612 1.00 88.12 91 PRO A CA 1
ATOM 765 C C . PRO A 1 91 ? -2.816 -6.094 10.661 1.00 88.12 91 PRO A C 1
ATOM 767 O O . PRO A 1 91 ? -3.038 -6.168 9.449 1.00 88.12 91 PRO A O 1
ATOM 770 N N . GLU A 1 92 ? -1.655 -6.466 11.198 1.00 87.81 92 GLU A N 1
ATOM 771 C CA . GLU A 1 92 ? -0.478 -6.820 10.391 1.00 87.81 92 GLU A CA 1
ATOM 772 C C . GLU A 1 92 ? -0.774 -7.934 9.370 1.00 87.81 92 GLU A C 1
ATOM 774 O O . GLU A 1 92 ? -0.384 -7.855 8.204 1.00 87.81 92 GLU A O 1
ATOM 779 N N . THR A 1 93 ? -1.567 -8.931 9.768 1.00 86.31 93 THR A N 1
ATOM 780 C CA . THR A 1 93 ? -1.965 -10.068 8.917 1.00 86.31 93 THR A CA 1
ATOM 781 C C . THR A 1 93 ? -2.817 -9.682 7.703 1.00 86.31 93 THR A C 1
ATOM 783 O O . THR A 1 93 ? -2.954 -10.471 6.768 1.00 86.31 93 THR A O 1
ATOM 786 N N . MET A 1 94 ? -3.413 -8.488 7.703 1.00 87.50 94 MET A N 1
ATOM 787 C CA . MET A 1 94 ? -4.312 -8.004 6.652 1.00 87.50 94 MET A CA 1
ATOM 788 C C . MET A 1 94 ? -3.685 -6.932 5.767 1.00 87.50 94 MET A C 1
ATOM 790 O O . MET A 1 94 ? -4.237 -6.619 4.712 1.00 87.50 94 MET A O 1
ATOM 794 N N . GLU A 1 95 ? -2.533 -6.385 6.147 1.00 90.81 95 GLU A N 1
ATOM 795 C CA . GLU A 1 95 ? -1.869 -5.332 5.380 1.00 90.81 95 GLU A CA 1
ATOM 796 C C . GLU A 1 95 ? -1.562 -5.771 3.945 1.00 90.81 95 GLU A C 1
ATOM 798 O O . GLU A 1 95 ? -1.777 -5.001 3.009 1.00 90.81 95 GLU A O 1
ATOM 803 N N . TYR A 1 96 ? -1.111 -7.019 3.758 1.00 91.31 96 TYR A N 1
ATOM 804 C CA . TYR A 1 96 ? -0.834 -7.574 2.432 1.00 91.31 96 TYR A CA 1
ATOM 805 C C . TYR A 1 96 ? -2.089 -7.587 1.558 1.00 91.31 96 TYR A C 1
ATOM 807 O O . TYR A 1 96 ? -2.053 -7.077 0.446 1.00 91.31 96 TYR A O 1
ATOM 815 N N . HIS A 1 97 ? -3.221 -8.060 2.088 1.00 89.75 97 HIS A N 1
ATOM 816 C CA . HIS A 1 97 ? -4.494 -8.069 1.362 1.00 89.75 97 HIS A CA 1
ATOM 817 C C . HIS A 1 97 ? -4.935 -6.667 0.937 1.00 89.75 97 HIS A C 1
ATOM 819 O O . HIS A 1 97 ? -5.411 -6.484 -0.182 1.00 89.75 97 HIS A O 1
ATOM 825 N N . VAL A 1 98 ? -4.753 -5.667 1.806 1.00 90.38 98 VAL A N 1
ATOM 826 C CA . VAL A 1 98 ? -5.032 -4.269 1.455 1.00 90.38 98 VAL A CA 1
ATOM 827 C C . VAL A 1 98 ? -4.116 -3.827 0.312 1.00 90.38 98 VAL A C 1
ATOM 829 O O . VAL A 1 98 ? -4.598 -3.291 -0.682 1.00 90.38 98 VAL A O 1
ATOM 832 N N . MET A 1 99 ? -2.810 -4.085 0.400 1.00 93.12 99 MET A N 1
ATOM 833 C CA . MET A 1 99 ? -1.872 -3.713 -0.664 1.00 93.12 99 MET A CA 1
ATOM 834 C C . MET A 1 99 ? -2.192 -4.405 -1.995 1.00 93.12 99 MET A C 1
ATOM 836 O O . MET A 1 99 ? -2.228 -3.720 -3.012 1.00 93.12 99 MET A O 1
ATOM 840 N N . THR A 1 100 ? -2.508 -5.703 -1.991 1.00 91.75 100 THR A N 1
ATOM 841 C CA . THR A 1 100 ? -2.910 -6.463 -3.187 1.00 91.75 100 THR A CA 1
ATOM 842 C C . THR A 1 100 ? -4.175 -5.896 -3.817 1.00 91.75 100 THR A C 1
ATOM 844 O O . THR A 1 100 ? -4.183 -5.602 -5.010 1.00 91.75 100 THR A O 1
ATOM 847 N N . LYS A 1 101 ? -5.218 -5.631 -3.022 1.00 90.00 101 LYS A N 1
ATOM 848 C CA . LYS A 1 101 ? -6.463 -5.037 -3.523 1.00 90.00 101 LYS A CA 1
ATOM 849 C C . LYS A 1 101 ? -6.205 -3.703 -4.226 1.00 90.00 101 LYS A C 1
ATOM 851 O O . LYS A 1 101 ? -6.634 -3.489 -5.354 1.00 90.00 101 LYS A O 1
ATOM 856 N N . TYR A 1 102 ? -5.471 -2.792 -3.587 1.00 91.06 102 TYR A N 1
ATOM 857 C CA . TYR A 1 102 ? -5.254 -1.461 -4.160 1.00 91.06 102 TYR A CA 1
ATOM 858 C C . TYR A 1 102 ? -4.220 -1.429 -5.292 1.00 91.06 102 TYR A C 1
ATOM 860 O O . TYR A 1 102 ? -4.360 -0.594 -6.181 1.00 91.06 102 TYR A O 1
ATOM 868 N N . HIS A 1 103 ? -3.201 -2.292 -5.270 1.00 94.00 103 HIS A N 1
ATOM 869 C CA . HIS A 1 103 ? -2.120 -2.286 -6.260 1.00 94.00 103 HIS A CA 1
ATOM 870 C C . HIS A 1 103 ? -2.359 -3.225 -7.446 1.00 94.00 103 HIS A C 1
ATOM 872 O O . HIS A 1 103 ? -2.087 -2.853 -8.584 1.00 94.00 103 HIS A O 1
ATOM 878 N N . ASP A 1 104 ? -2.830 -4.445 -7.194 1.00 91.62 104 ASP A N 1
ATOM 879 C CA . ASP A 1 104 ? -2.921 -5.485 -8.222 1.00 91.62 104 ASP A CA 1
ATOM 880 C C . ASP A 1 104 ? -4.306 -5.537 -8.873 1.00 91.62 104 ASP A C 1
ATOM 882 O O . ASP A 1 104 ? -4.396 -5.785 -10.075 1.00 91.62 104 ASP A O 1
ATOM 886 N N . GLU A 1 105 ? -5.374 -5.282 -8.107 1.00 89.00 105 GLU A N 1
ATOM 887 C CA . GLU A 1 105 ? -6.754 -5.338 -8.616 1.00 89.00 105 GLU A CA 1
ATOM 888 C C . GLU A 1 105 ? -7.238 -3.986 -9.155 1.00 89.00 105 GLU A C 1
ATOM 890 O O . GLU A 1 105 ? -7.788 -3.923 -10.252 1.00 89.00 105 GLU A O 1
ATOM 895 N N . ILE A 1 106 ? -7.040 -2.894 -8.403 1.00 88.94 106 ILE A N 1
ATOM 896 C CA . ILE A 1 106 ? -7.512 -1.560 -8.823 1.00 88.94 106 ILE A CA 1
ATOM 897 C C . ILE A 1 106 ? -6.544 -0.927 -9.829 1.00 88.94 106 ILE A C 1
ATOM 899 O O . ILE A 1 106 ? -6.975 -0.317 -10.809 1.00 88.94 106 ILE A O 1
ATOM 903 N N . GLY A 1 107 ? -5.236 -1.051 -9.598 1.00 86.94 107 GLY A N 1
ATOM 904 C CA . GLY A 1 107 ? -4.229 -0.579 -10.540 1.00 86.94 107 GLY A CA 1
ATOM 905 C C . GLY A 1 107 ? -2.860 -0.351 -9.913 1.00 86.94 107 GLY A C 1
ATOM 906 O O . GLY A 1 107 ? -2.746 0.003 -8.742 1.00 86.94 107 GLY A O 1
ATOM 907 N N . HIS A 1 108 ? -1.816 -0.504 -10.732 1.00 93.12 108 HIS A N 1
ATOM 908 C CA . HIS A 1 108 ? -0.402 -0.381 -10.358 1.00 93.12 108 HIS A CA 1
ATOM 909 C C . HIS A 1 108 ? 0.012 1.066 -10.037 1.00 93.12 108 HIS A C 1
ATOM 911 O O . HIS A 1 108 ? 0.869 1.664 -10.691 1.00 93.12 108 HIS A O 1
ATOM 917 N N . PHE A 1 109 ? -0.628 1.663 -9.036 1.00 93.06 109 PHE A N 1
ATOM 918 C CA . PHE A 1 109 ? -0.401 3.038 -8.633 1.00 93.06 109 PHE A CA 1
ATOM 919 C C . PHE A 1 109 ? 0.958 3.208 -7.955 1.00 93.06 109 PHE A C 1
ATOM 921 O O . PHE A 1 109 ? 1.439 2.337 -7.228 1.00 93.06 109 PHE A O 1
ATOM 928 N N . GLY A 1 110 ? 1.548 4.387 -8.155 1.00 91.94 110 GLY A N 1
ATOM 929 C CA . GLY A 1 110 ? 2.743 4.807 -7.433 1.00 91.94 110 GLY A CA 1
ATOM 930 C C . GLY A 1 110 ? 2.484 5.045 -5.941 1.00 91.94 110 GLY A C 1
ATOM 931 O O . GLY A 1 110 ? 1.343 5.158 -5.486 1.00 91.94 110 GLY A O 1
ATOM 932 N N . LEU A 1 111 ? 3.578 5.177 -5.187 1.00 94.19 111 LEU A N 1
ATOM 933 C CA . LEU A 1 111 ? 3.585 5.248 -3.723 1.00 94.19 111 LEU A CA 1
ATOM 934 C C . LEU A 1 111 ? 2.607 6.279 -3.145 1.00 94.19 111 LEU A C 1
ATOM 936 O O . LEU A 1 111 ? 1.781 5.938 -2.301 1.00 94.19 111 LEU A O 1
ATOM 940 N N . ASP A 1 112 ? 2.696 7.534 -3.585 1.00 94.56 112 ASP A N 1
ATOM 941 C CA . ASP A 1 112 ? 1.903 8.611 -2.984 1.00 94.56 112 ASP A CA 1
ATOM 942 C C . ASP A 1 112 ? 0.407 8.437 -3.280 1.00 94.56 112 ASP A C 1
ATOM 944 O O . ASP A 1 112 ? -0.427 8.686 -2.410 1.00 94.56 112 ASP A O 1
ATOM 948 N N . LYS A 1 113 ? 0.063 7.910 -4.464 1.00 93.31 113 LYS A N 1
ATOM 949 C CA . LYS A 1 113 ? -1.330 7.643 -4.832 1.00 93.31 113 LYS A CA 1
ATOM 950 C C . LYS A 1 113 ? -1.918 6.478 -4.040 1.00 93.31 113 LYS A C 1
ATOM 952 O O . LYS A 1 113 ? -3.056 6.573 -3.589 1.00 93.31 113 LYS A O 1
ATOM 957 N N . MET A 1 114 ? -1.149 5.411 -3.816 1.00 94.19 114 MET A N 1
ATOM 958 C CA . MET A 1 114 ? -1.578 4.312 -2.944 1.00 94.19 114 MET A CA 1
ATOM 959 C C . MET A 1 114 ? -1.827 4.789 -1.513 1.00 94.19 114 MET A C 1
ATOM 961 O O . MET A 1 114 ? -2.857 4.457 -0.934 1.00 94.19 114 MET A O 1
ATOM 965 N N . ILE A 1 115 ? -0.922 5.600 -0.953 1.00 93.88 115 ILE A N 1
ATOM 966 C CA . ILE A 1 115 ? -1.098 6.163 0.393 1.00 93.88 115 ILE A CA 1
ATOM 967 C C . ILE A 1 115 ? -2.362 7.018 0.447 1.00 93.88 115 ILE A C 1
ATOM 969 O O . ILE A 1 115 ? -3.150 6.865 1.377 1.00 93.88 115 ILE A O 1
ATOM 973 N N . GLU A 1 116 ? -2.581 7.881 -0.547 1.00 91.88 116 GLU A N 1
ATOM 974 C CA . GLU A 1 116 ? -3.782 8.713 -0.635 1.00 91.88 116 GLU A CA 1
ATOM 975 C C . GLU A 1 116 ? -5.062 7.864 -0.639 1.00 91.88 116 GLU A C 1
ATOM 977 O O . GLU A 1 116 ? -5.992 8.171 0.100 1.00 91.88 116 GLU A O 1
ATOM 982 N N . LEU A 1 117 ? -5.114 6.794 -1.441 1.00 90.31 117 LEU A N 1
ATOM 983 C CA . LEU A 1 117 ? -6.292 5.929 -1.559 1.00 90.31 117 LEU A CA 1
ATOM 984 C C . LEU A 1 117 ? -6.553 5.121 -0.285 1.00 90.31 117 LEU A C 1
ATOM 986 O O . LEU A 1 117 ? -7.687 5.082 0.188 1.00 90.31 117 LEU A O 1
ATOM 990 N N . ILE A 1 118 ? -5.512 4.517 0.290 1.00 90.62 118 ILE A N 1
ATOM 991 C CA . ILE A 1 118 ? -5.630 3.684 1.493 1.00 90.62 118 ILE A CA 1
ATOM 992 C C . ILE A 1 118 ? -6.003 4.548 2.705 1.00 90.62 118 ILE A C 1
ATOM 994 O O . ILE A 1 118 ? -6.899 4.181 3.461 1.00 90.62 118 ILE A O 1
ATOM 998 N N . THR A 1 119 ? -5.408 5.739 2.844 1.00 90.12 119 THR A N 1
ATOM 999 C CA . THR A 1 119 ? -5.645 6.664 3.974 1.00 90.12 119 THR A CA 1
ATOM 1000 C C . THR A 1 119 ? -7.048 7.290 3.960 1.00 90.12 119 THR A C 1
ATOM 1002 O O . THR A 1 119 ? -7.387 8.047 4.863 1.00 90.12 119 THR A O 1
ATOM 1005 N N . ARG A 1 120 ? -7.902 6.991 2.971 1.00 87.25 120 ARG A N 1
ATOM 1006 C CA . ARG A 1 120 ? -9.326 7.376 3.011 1.00 87.25 120 ARG A CA 1
ATOM 1007 C C . ARG A 1 120 ? -10.134 6.528 3.989 1.00 87.25 120 ARG A C 1
ATOM 1009 O O . ARG A 1 120 ? -11.105 7.027 4.547 1.00 87.25 120 ARG A O 1
ATOM 1016 N N . SER A 1 121 ? -9.731 5.276 4.194 1.00 84.56 121 SER A N 1
ATOM 1017 C CA . SER A 1 121 ? -10.508 4.298 4.967 1.00 84.56 121 SER A CA 1
ATOM 1018 C C . SER A 1 121 ? -9.665 3.550 5.996 1.00 84.56 121 SER A C 1
ATOM 1020 O O . SER A 1 121 ? -10.180 3.171 7.044 1.00 84.56 121 SER A O 1
ATOM 1022 N 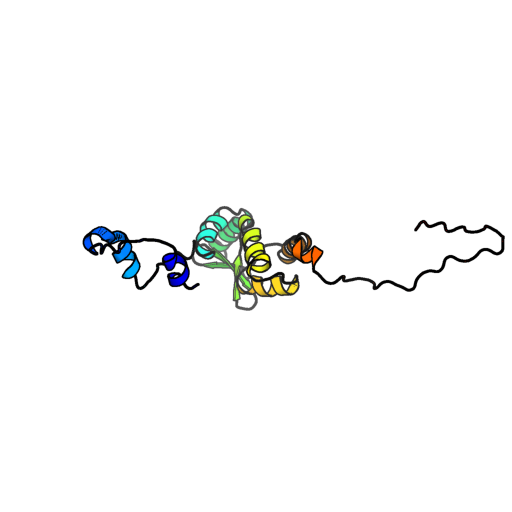N . TYR A 1 122 ? -8.369 3.368 5.734 1.00 89.44 122 TYR A N 1
ATOM 1023 C CA . TYR A 1 122 ? -7.506 2.458 6.477 1.00 89.44 122 TYR A CA 1
ATOM 1024 C C . TYR A 1 122 ? -6.202 3.116 6.928 1.00 89.44 122 TYR A C 1
ATOM 10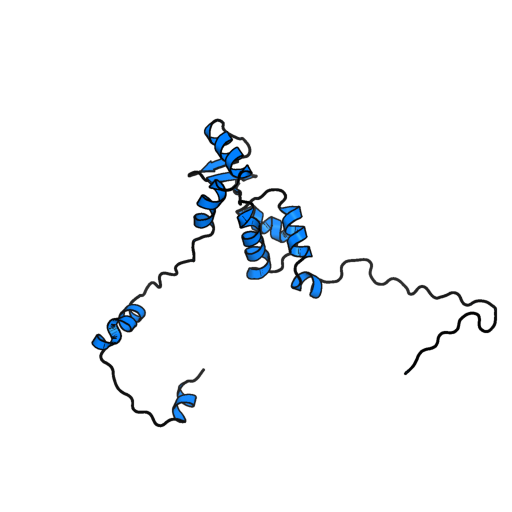26 O O . TYR A 1 122 ? -5.700 4.071 6.335 1.00 89.44 122 TYR A O 1
ATOM 1034 N N . LEU A 1 123 ? -5.613 2.549 7.977 1.00 89.81 123 LEU A N 1
ATOM 1035 C CA . LEU A 1 123 ? -4.305 2.915 8.493 1.00 89.81 123 LEU A CA 1
ATOM 1036 C C . LEU A 1 123 ? -3.594 1.685 9.068 1.00 89.81 123 LEU A C 1
ATOM 1038 O O . LEU A 1 123 ? -4.209 0.906 9.777 1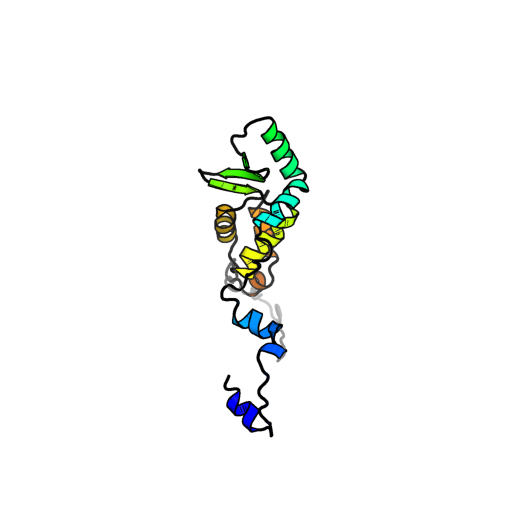.00 89.81 123 LEU A O 1
ATOM 1042 N N . PHE A 1 124 ? -2.289 1.550 8.847 1.00 90.75 124 PHE A N 1
ATOM 1043 C CA . PHE A 1 124 ? -1.449 0.584 9.558 1.00 90.75 124 PHE A CA 1
ATOM 1044 C C . PHE A 1 124 ? -0.040 1.145 9.830 1.00 90.75 124 PHE A C 1
ATOM 1046 O O . PHE A 1 124 ? 0.375 2.129 9.195 1.00 90.75 124 PHE A O 1
ATOM 1053 N N . PRO A 1 125 ? 0.704 0.583 10.800 1.00 88.25 125 PRO A N 1
ATOM 1054 C CA . PRO A 1 125 ? 2.035 1.059 11.162 1.00 88.25 125 PRO A CA 1
ATOM 1055 C C . PRO A 1 125 ? 3.023 1.019 9.991 1.00 88.25 125 PRO A C 1
ATOM 1057 O O . PRO A 1 125 ? 3.070 0.070 9.213 1.00 88.25 125 PRO A O 1
ATOM 1060 N N . ARG A 1 126 ? 3.864 2.058 9.877 1.00 90.62 126 ARG A N 1
ATOM 1061 C CA . ARG A 1 126 ? 4.914 2.168 8.840 1.00 90.62 126 ARG A CA 1
ATOM 1062 C C . ARG A 1 126 ? 4.393 1.979 7.403 1.00 90.62 126 ARG A C 1
ATOM 1064 O O . ARG A 1 126 ? 5.162 1.594 6.521 1.00 90.62 126 ARG A O 1
ATOM 1071 N N . MET A 1 127 ? 3.123 2.320 7.157 1.00 91.88 127 MET A N 1
ATOM 1072 C CA . MET A 1 127 ? 2.426 2.133 5.880 1.00 91.88 127 MET A CA 1
ATOM 1073 C C . MET A 1 127 ? 3.252 2.559 4.662 1.00 91.88 127 MET A C 1
ATOM 1075 O O . MET A 1 127 ? 3.416 1.778 3.733 1.00 91.88 127 MET A O 1
ATOM 1079 N N . ARG A 1 128 ? 3.834 3.767 4.674 1.00 94.69 128 ARG A N 1
ATOM 1080 C CA . ARG A 1 128 ? 4.641 4.270 3.548 1.00 94.69 128 ARG A CA 1
ATOM 1081 C C . ARG A 1 128 ? 5.804 3.341 3.192 1.00 94.69 128 ARG A C 1
ATOM 1083 O O . ARG A 1 128 ? 6.047 3.106 2.014 1.00 94.69 128 ARG A O 1
ATOM 1090 N N . ASN A 1 129 ? 6.510 2.810 4.188 1.00 96.06 129 ASN A N 1
ATOM 1091 C CA . ASN A 1 129 ? 7.658 1.934 3.957 1.00 96.06 129 ASN A CA 1
ATOM 1092 C C . ASN A 1 129 ? 7.203 0.570 3.434 1.00 96.06 129 ASN A C 1
ATOM 1094 O O . ASN A 1 129 ? 7.784 0.076 2.471 1.00 96.06 129 ASN A O 1
ATOM 1098 N N . LYS A 1 130 ? 6.142 0.006 4.026 1.00 95.19 130 LYS A N 1
ATOM 1099 C CA . LYS A 1 130 ? 5.575 -1.283 3.610 1.00 95.19 130 LYS A CA 1
ATOM 1100 C C . LYS A 1 130 ? 5.026 -1.220 2.177 1.00 95.19 130 LYS A C 1
ATOM 1102 O O . LYS A 1 130 ? 5.390 -2.053 1.356 1.00 95.19 130 LYS A O 1
ATOM 1107 N N . ILE A 1 131 ? 4.277 -0.168 1.831 1.00 95.94 131 ILE A N 1
ATOM 1108 C CA . ILE A 1 131 ? 3.793 0.065 0.458 1.00 95.94 131 ILE A CA 1
ATOM 1109 C C . ILE A 1 131 ? 4.963 0.259 -0.511 1.00 95.94 131 ILE A C 1
ATOM 1111 O O . ILE A 1 131 ? 4.976 -0.334 -1.585 1.00 95.94 131 ILE A O 1
ATOM 1115 N N . LYS A 1 132 ? 5.969 1.066 -0.149 1.00 95.81 132 LYS A N 1
ATOM 1116 C CA . LYS A 1 132 ? 7.147 1.275 -1.006 1.00 95.81 132 LYS A CA 1
ATOM 1117 C C . LYS A 1 132 ? 7.857 -0.045 -1.309 1.00 95.81 132 LYS A C 1
ATOM 1119 O O . LYS A 1 132 ? 8.231 -0.276 -2.455 1.00 95.81 132 LYS A O 1
ATOM 1124 N N . GLN A 1 133 ? 8.033 -0.892 -0.297 1.00 96.38 133 GLN A N 1
ATOM 1125 C CA . GLN A 1 133 ? 8.630 -2.215 -0.457 1.00 96.38 133 GLN A CA 1
ATOM 1126 C C . GLN A 1 133 ? 7.755 -3.124 -1.328 1.00 96.38 133 GLN A C 1
ATOM 1128 O O . GLN A 1 133 ? 8.280 -3.799 -2.205 1.00 96.38 133 GLN A O 1
ATOM 1133 N N . TYR A 1 134 ? 6.434 -3.099 -1.135 1.00 96.00 134 TYR A N 1
ATOM 1134 C CA . TYR A 1 134 ? 5.484 -3.865 -1.941 1.00 96.00 134 TYR A CA 1
ATOM 1135 C C . TYR A 1 134 ? 5.578 -3.510 -3.429 1.00 96.00 134 TYR A C 1
ATOM 1137 O O . TYR A 1 134 ? 5.830 -4.381 -4.257 1.00 96.00 134 TYR A O 1
ATOM 1145 N N . ILE A 1 135 ? 5.463 -2.219 -3.764 1.00 94.56 135 ILE A N 1
ATOM 1146 C CA . ILE A 1 135 ? 5.574 -1.729 -5.147 1.00 94.56 135 ILE A CA 1
ATOM 1147 C C . ILE A 1 135 ? 6.956 -2.061 -5.724 1.00 94.56 135 ILE A C 1
ATOM 1149 O O . ILE A 1 135 ? 7.058 -2.495 -6.868 1.00 94.56 135 ILE A O 1
ATOM 1153 N N . GLY A 1 136 ? 8.020 -1.885 -4.932 1.00 92.94 136 GLY A N 1
ATOM 1154 C CA . GLY A 1 136 ? 9.393 -2.183 -5.344 1.00 92.94 136 GLY A CA 1
ATOM 1155 C C . GLY A 1 136 ? 9.649 -3.658 -5.661 1.00 92.94 136 GLY A C 1
ATOM 1156 O O . GLY A 1 136 ? 10.603 -3.948 -6.371 1.00 92.94 136 GLY A O 1
ATOM 1157 N N . ASN A 1 137 ? 8.793 -4.563 -5.180 1.00 94.81 137 ASN A N 1
ATOM 1158 C CA . ASN A 1 137 ? 8.833 -5.997 -5.471 1.00 94.81 137 ASN A CA 1
ATOM 1159 C C . ASN A 1 137 ? 7.813 -6.422 -6.544 1.00 94.81 137 ASN A C 1
ATOM 1161 O O . ASN A 1 137 ? 7.750 -7.597 -6.904 1.00 94.81 137 ASN A O 1
ATOM 1165 N N . CYS A 1 138 ? 6.997 -5.500 -7.060 1.00 95.25 138 CYS A N 1
ATOM 1166 C CA . CYS A 1 138 ? 6.007 -5.822 -8.076 1.00 95.25 138 CYS A CA 1
ATOM 1167 C C . CYS A 1 138 ? 6.679 -6.002 -9.440 1.00 95.25 138 CYS A C 1
ATOM 1169 O O . CYS A 1 138 ? 7.136 -5.037 -10.056 1.00 95.25 138 CYS A O 1
ATOM 1171 N N . PHE A 1 139 ? 6.679 -7.236 -9.951 1.00 93.81 139 PHE A N 1
ATOM 1172 C CA . PHE A 1 139 ? 7.283 -7.569 -11.243 1.00 93.81 139 PHE A CA 1
ATOM 1173 C C . PHE A 1 139 ? 6.744 -6.711 -12.395 1.00 93.81 139 PHE A C 1
ATOM 1175 O O . PHE A 1 139 ? 7.518 -6.205 -13.203 1.00 93.81 139 PHE A O 1
ATOM 1182 N N . LYS A 1 140 ? 5.423 -6.496 -12.453 1.00 93.25 140 LYS A N 1
ATOM 1183 C CA . LYS A 1 140 ? 4.794 -5.679 -13.500 1.00 93.25 140 LYS A CA 1
ATOM 1184 C C . LYS A 1 140 ? 5.276 -4.229 -13.429 1.00 93.25 140 LYS A C 1
ATOM 1186 O O . LYS A 1 140 ? 5.639 -3.658 -14.452 1.00 93.25 140 LYS A O 1
ATOM 1191 N N . CYS A 1 141 ? 5.339 -3.645 -12.233 1.00 93.69 141 CYS A N 1
ATOM 1192 C CA . CYS A 1 141 ? 5.885 -2.302 -12.072 1.00 93.69 141 CYS A CA 1
ATOM 1193 C C . CYS A 1 141 ? 7.358 -2.247 -12.468 1.00 93.69 141 CYS A C 1
ATOM 1195 O O . CYS A 1 141 ? 7.735 -1.334 -13.188 1.00 93.69 141 CYS A O 1
ATOM 1197 N N . ILE A 1 142 ? 8.181 -3.211 -12.057 1.00 91.69 142 ILE A N 1
ATOM 1198 C CA . ILE A 1 142 ? 9.605 -3.236 -12.416 1.00 91.69 142 ILE A CA 1
ATOM 1199 C C . ILE A 1 142 ? 9.787 -3.316 -13.939 1.00 91.69 142 ILE A C 1
ATOM 1201 O O . ILE A 1 142 ? 10.601 -2.585 -14.492 1.00 91.69 142 ILE A O 1
ATOM 1205 N N . ALA A 1 143 ? 9.016 -4.171 -14.616 1.00 92.94 143 ALA A N 1
ATOM 1206 C CA . ALA A 1 143 ? 9.153 -4.409 -16.050 1.00 92.94 143 ALA A CA 1
ATOM 1207 C C . ALA A 1 143 ? 8.641 -3.248 -16.918 1.00 92.94 143 ALA A C 1
ATOM 1209 O O . ALA A 1 143 ? 9.219 -2.971 -17.966 1.00 92.94 143 ALA A O 1
ATOM 1210 N N . TYR A 1 144 ? 7.557 -2.585 -16.502 1.00 90.69 144 TYR A N 1
ATOM 1211 C CA . TYR A 1 144 ? 6.851 -1.609 -17.340 1.00 90.69 144 TYR A CA 1
ATOM 1212 C C . TYR A 1 144 ? 6.970 -0.157 -16.865 1.00 90.69 144 TYR A C 1
ATOM 1214 O O . TYR A 1 144 ? 6.521 0.746 -17.573 1.00 90.69 144 TYR A O 1
ATOM 1222 N N . SER A 1 145 ? 7.543 0.108 -15.686 1.00 87.06 145 SER A N 1
ATOM 1223 C CA . SER A 1 145 ? 7.720 1.491 -15.233 1.00 87.06 145 SER A CA 1
ATOM 1224 C C . SER A 1 145 ? 8.744 2.216 -16.105 1.00 87.06 145 SER A C 1
ATOM 1226 O O . SER A 1 145 ? 9.785 1.644 -16.436 1.00 87.06 145 SER A O 1
ATOM 1228 N N . PRO A 1 146 ? 8.503 3.495 -16.440 1.00 83.06 146 PRO A N 1
ATOM 1229 C CA . PRO A 1 146 ? 9.486 4.290 -17.153 1.00 83.06 146 PRO A CA 1
ATOM 1230 C C . PRO A 1 146 ? 10.781 4.371 -16.343 1.00 83.06 146 PRO A C 1
ATOM 1232 O O . PRO A 1 146 ? 10.759 4.625 -15.133 1.00 83.06 146 PRO A O 1
ATOM 1235 N N . VAL A 1 147 ? 11.914 4.182 -17.026 1.00 78.12 147 VAL A N 1
ATOM 1236 C CA . VAL A 1 147 ? 13.236 4.318 -16.412 1.00 78.12 147 VAL A CA 1
ATOM 1237 C C . VAL A 1 147 ? 13.357 5.731 -15.855 1.00 78.12 147 VAL A C 1
ATOM 1239 O O . VAL A 1 147 ? 13.323 6.725 -16.581 1.00 78.12 147 VAL A O 1
ATOM 1242 N N . THR A 1 148 ? 13.470 5.813 -14.536 1.00 74.81 148 THR A N 1
ATOM 1243 C CA . THR A 1 148 ? 13.664 7.059 -13.803 1.00 74.81 148 THR A CA 1
ATOM 1244 C C . THR A 1 148 ? 15.104 7.088 -13.316 1.00 74.81 148 THR A C 1
ATOM 1246 O O . THR A 1 148 ? 15.571 6.172 -12.646 1.00 74.81 148 THR A O 1
ATOM 1249 N N . GLY A 1 149 ? 15.853 8.118 -13.702 1.00 75.19 149 GLY A N 1
ATOM 1250 C CA . GLY A 1 149 ? 17.280 8.191 -13.410 1.00 75.19 149 GLY A CA 1
ATOM 1251 C C . GLY A 1 149 ? 18.004 9.167 -14.320 1.00 75.19 149 GLY A C 1
ATOM 1252 O O . GLY A 1 149 ? 17.386 9.868 -15.126 1.00 75.19 149 GLY A O 1
ATOM 1253 N N . LYS A 1 150 ? 19.332 9.224 -14.183 1.00 76.44 150 LYS A N 1
ATOM 1254 C CA . LYS A 1 150 ? 20.158 9.958 -15.141 1.00 76.44 150 LYS A CA 1
ATOM 1255 C C . LYS A 1 150 ? 19.916 9.344 -16.513 1.00 76.44 150 LYS A C 1
ATOM 1257 O O . LYS A 1 150 ? 20.127 8.149 -16.697 1.00 76.44 150 LYS A O 1
ATOM 1262 N N . LYS A 1 151 ? 19.456 10.175 -17.448 1.00 75.56 151 LYS A N 1
ATOM 1263 C CA . LYS A 1 151 ? 19.444 9.819 -18.864 1.00 75.56 151 LYS A CA 1
ATOM 1264 C C . LYS A 1 151 ? 20.860 9.417 -19.261 1.00 75.56 151 LYS A C 1
ATOM 1266 O O . LYS A 1 151 ? 21.818 9.911 -18.656 1.00 75.56 151 LYS A O 1
ATOM 1271 N N . GLU A 1 152 ? 20.970 8.539 -20.251 1.00 77.44 152 GLU A N 1
ATOM 1272 C CA . GLU A 1 152 ? 22.257 8.232 -20.866 1.00 77.44 152 GLU A CA 1
ATOM 1273 C C . GLU A 1 152 ? 22.997 9.546 -21.131 1.00 77.44 152 GLU A C 1
ATOM 1275 O O . GLU A 1 152 ? 22.464 10.483 -21.732 1.00 77.44 152 GLU A O 1
ATOM 1280 N N . ALA A 1 153 ? 24.176 9.661 -20.526 1.00 78.31 153 ALA A N 1
ATOM 1281 C CA . ALA A 1 153 ? 25.015 10.831 -20.684 1.00 78.31 153 ALA A CA 1
ATOM 1282 C C . ALA A 1 153 ? 25.746 10.744 -22.025 1.00 78.31 153 ALA A C 1
ATOM 1284 O O . ALA A 1 153 ? 25.731 9.712 -22.698 1.00 78.31 153 ALA A O 1
ATOM 1285 N N . PHE A 1 154 ? 26.425 11.826 -22.401 1.00 84.19 154 PHE A N 1
ATOM 1286 C CA . PHE A 1 154 ? 27.311 11.794 -23.556 1.00 84.19 154 PHE A CA 1
ATOM 1287 C C . PHE A 1 154 ? 28.303 10.636 -23.439 1.00 84.19 154 PHE A C 1
ATOM 1289 O O . PHE A 1 154 ? 28.869 10.395 -22.366 1.00 84.19 154 PHE A O 1
ATOM 1296 N N . LEU A 1 155 ? 28.512 9.940 -24.557 1.00 82.44 155 LEU A N 1
ATOM 1297 C CA . LEU A 1 155 ? 29.537 8.913 -24.664 1.00 82.44 155 LEU A CA 1
ATOM 1298 C C . LEU A 1 155 ? 30.874 9.517 -24.236 1.00 82.44 155 LEU A C 1
ATOM 1300 O O . LEU A 1 155 ? 31.313 10.539 -24.767 1.00 82.44 155 LEU A O 1
ATOM 1304 N N . ARG A 1 156 ? 31.528 8.884 -23.264 1.00 81.75 156 ARG A N 1
ATOM 1305 C CA . ARG A 1 156 ? 32.892 9.246 -22.899 1.00 81.75 156 ARG A CA 1
ATOM 1306 C C . ARG A 1 156 ? 33.817 8.588 -23.912 1.00 81.75 156 ARG A C 1
ATOM 1308 O O . ARG A 1 156 ? 34.076 7.392 -23.810 1.00 81.75 156 ARG A O 1
ATOM 1315 N N . SER A 1 157 ? 34.258 9.357 -24.908 1.00 84.00 157 SER A N 1
ATOM 1316 C CA . SER A 1 157 ? 35.243 8.864 -25.872 1.00 84.00 157 SER A CA 1
ATOM 1317 C C . SER A 1 157 ? 36.484 8.394 -25.124 1.00 84.00 157 SER A C 1
ATOM 1319 O O . SER A 1 157 ? 36.979 9.091 -24.238 1.00 84.00 157 SER A O 1
ATOM 1321 N N . ILE A 1 158 ? 36.986 7.221 -25.493 1.00 86.19 158 ILE A N 1
ATOM 1322 C CA . ILE A 1 158 ? 38.298 6.761 -25.049 1.00 86.19 158 ILE A CA 1
ATOM 1323 C C . ILE A 1 158 ? 39.327 7.686 -25.710 1.00 86.19 158 ILE A C 1
ATOM 1325 O O . ILE A 1 158 ? 39.250 7.931 -26.919 1.00 86.19 158 ILE A O 1
ATOM 1329 N N . GLU A 1 159 ? 40.232 8.259 -24.917 1.00 85.94 159 GLU A N 1
ATOM 1330 C CA . GLU A 1 159 ? 41.313 9.096 -25.438 1.00 85.94 159 GLU A CA 1
ATOM 1331 C C . GLU A 1 159 ? 42.225 8.245 -26.326 1.00 85.94 159 GLU A C 1
ATOM 1333 O O . GLU A 1 159 ? 42.649 7.150 -25.950 1.00 85.94 159 GLU A O 1
ATOM 1338 N N . LYS A 1 160 ? 42.500 8.732 -27.537 1.00 83.50 160 LYS A N 1
ATOM 1339 C CA . LYS A 1 160 ? 43.444 8.076 -28.441 1.00 83.50 160 LYS A CA 1
ATOM 1340 C C . LYS A 1 160 ? 44.851 8.425 -27.967 1.00 83.50 160 LYS A C 1
ATOM 1342 O O . LYS A 1 160 ? 45.162 9.603 -27.845 1.00 83.50 160 LYS A O 1
ATOM 1347 N N . GLY A 1 161 ? 45.674 7.418 -27.694 1.00 85.31 161 GLY A N 1
ATOM 1348 C CA . GLY A 1 161 ? 47.095 7.635 -27.426 1.00 85.31 161 GLY A CA 1
ATOM 1349 C C . GLY A 1 161 ? 47.859 8.016 -28.697 1.00 85.31 161 GLY A C 1
ATOM 1350 O O . GLY A 1 161 ? 47.411 7.731 -29.808 1.00 85.31 161 GLY A O 1
ATOM 1351 N N . ASP A 1 162 ? 49.044 8.599 -28.525 1.00 92.06 162 ASP A N 1
ATOM 1352 C CA . ASP A 1 162 ? 49.886 9.105 -29.623 1.00 92.06 162 ASP A CA 1
ATOM 1353 C C . ASP A 1 162 ? 50.811 8.040 -30.241 1.00 92.06 162 ASP A C 1
ATOM 1355 O O . ASP A 1 162 ? 51.756 8.360 -30.964 1.00 92.06 162 ASP A O 1
ATOM 1359 N N . VAL A 1 163 ? 50.569 6.757 -29.952 1.00 92.44 163 VAL A N 1
ATOM 1360 C CA . VAL A 1 163 ? 51.414 5.644 -30.410 1.00 92.44 163 VAL A CA 1
ATOM 1361 C C .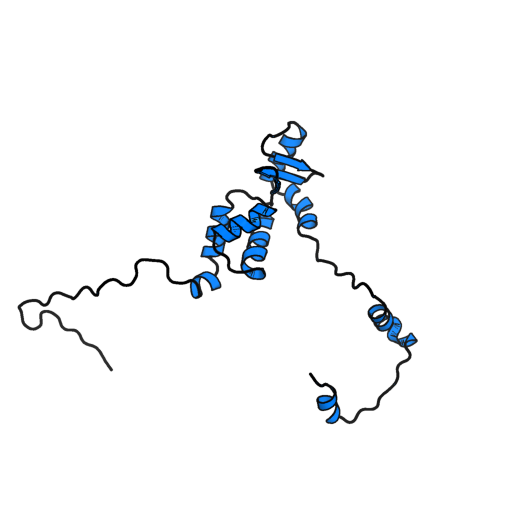 VAL A 1 163 ? 50.622 4.612 -31.221 1.00 92.44 163 VAL A C 1
ATOM 1363 O O . VAL A 1 163 ? 49.452 4.348 -30.920 1.00 92.44 163 VAL A O 1
ATOM 1366 N N . PRO A 1 164 ? 51.237 3.986 -32.244 1.00 90.38 164 PRO A N 1
ATOM 1367 C CA . PRO A 1 164 ? 50.610 2.897 -32.984 1.00 90.38 164 PRO A CA 1
ATOM 1368 C C . PRO A 1 164 ? 50.190 1.753 -32.058 1.00 90.38 164 PRO A C 1
ATOM 1370 O O . PRO A 1 164 ? 50.899 1.425 -31.110 1.00 90.38 164 PRO A O 1
ATOM 1373 N N . PHE A 1 165 ? 49.048 1.128 -32.356 1.00 88.75 165 PHE A N 1
ATOM 1374 C CA . PHE A 1 165 ? 48.504 -0.009 -31.598 1.00 88.75 165 PHE A CA 1
ATOM 1375 C C . PHE A 1 165 ? 48.219 0.269 -30.110 1.00 88.75 165 PHE A C 1
ATOM 1377 O O . PHE A 1 165 ? 48.044 -0.671 -29.341 1.00 88.75 165 PHE A O 1
ATOM 1384 N N . HIS A 1 166 ? 48.105 1.540 -29.703 1.00 86.75 166 HIS A N 1
ATOM 1385 C CA . HIS A 1 166 ? 47.752 1.911 -28.328 1.00 86.75 166 HIS A CA 1
ATOM 1386 C C . HIS A 1 166 ? 46.416 1.306 -27.861 1.00 86.75 166 HIS A C 1
ATOM 1388 O O . HIS A 1 166 ? 46.247 0.948 -26.698 1.00 86.75 166 HIS A O 1
ATOM 1394 N N . THR A 1 167 ? 45.432 1.203 -28.757 1.00 86.69 167 THR A N 1
ATOM 1395 C CA . THR A 1 167 ? 44.122 0.612 -28.458 1.00 86.69 167 THR A CA 1
ATOM 1396 C C . THR A 1 167 ? 43.610 -0.121 -29.691 1.00 86.69 167 THR A C 1
ATOM 1398 O O . THR A 1 167 ? 43.575 0.451 -30.779 1.00 86.69 167 THR A O 1
ATOM 1401 N N . ILE A 1 168 ? 43.225 -1.387 -29.524 1.00 88.88 168 ILE A N 1
ATOM 1402 C CA . ILE A 1 168 ? 42.680 -2.235 -30.588 1.00 88.88 168 ILE A CA 1
ATOM 1403 C C . ILE A 1 168 ? 41.275 -2.663 -30.162 1.00 88.88 168 ILE A C 1
ATOM 1405 O O . ILE A 1 168 ? 41.103 -3.277 -29.111 1.00 88.88 168 ILE A O 1
ATOM 1409 N N . HIS A 1 169 ? 40.278 -2.336 -30.981 1.00 89.00 169 HIS A N 1
ATOM 1410 C CA . HIS A 1 169 ? 38.909 -2.825 -30.834 1.00 89.00 169 HIS A CA 1
ATOM 1411 C C . HIS A 1 169 ? 38.675 -3.888 -31.907 1.00 89.00 169 HIS A C 1
ATOM 1413 O O . HIS A 1 169 ? 38.871 -3.611 -33.089 1.00 89.00 169 HIS A O 1
ATOM 1419 N N . ILE A 1 170 ? 38.301 -5.098 -31.500 1.00 93.06 170 ILE A N 1
ATOM 1420 C CA . ILE A 1 170 ? 37.998 -6.213 -32.403 1.00 93.06 170 ILE A CA 1
ATOM 1421 C C . ILE A 1 170 ? 36.552 -6.603 -32.144 1.00 93.06 170 ILE A C 1
ATOM 1423 O O . ILE A 1 170 ? 36.184 -6.826 -30.992 1.00 93.06 170 ILE A O 1
ATOM 1427 N N . ASP A 1 171 ? 35.763 -6.685 -33.207 1.00 93.19 171 ASP A N 1
ATOM 1428 C CA . ASP A 1 171 ? 34.410 -7.224 -33.163 1.00 93.19 171 ASP A CA 1
ATOM 1429 C C . ASP A 1 171 ? 34.225 -8.239 -34.295 1.00 93.19 171 ASP A C 1
ATOM 1431 O O . ASP A 1 171 ? 35.004 -8.266 -35.254 1.00 93.19 171 ASP A O 1
ATOM 1435 N N . HIS A 1 172 ? 33.219 -9.091 -34.160 1.00 87.38 172 HIS A N 1
ATOM 1436 C CA . HIS A 1 172 ? 32.846 -10.100 -35.143 1.00 87.38 172 HIS A CA 1
ATOM 1437 C C . HIS A 1 172 ? 31.475 -9.768 -35.727 1.00 87.38 172 HIS A C 1
ATOM 1439 O O . HIS A 1 172 ? 30.667 -9.096 -35.090 1.00 87.38 172 HIS A O 1
ATOM 1445 N N . VAL A 1 173 ? 31.241 -10.224 -36.956 1.00 76.50 173 VAL A N 1
ATOM 1446 C CA . VAL A 1 173 ? 29.958 -10.082 -37.657 1.00 76.50 173 VAL A CA 1
ATOM 1447 C C . VAL A 1 173 ? 29.166 -11.372 -37.528 1.00 76.50 173 VAL A C 1
ATOM 1449 O O . VAL A 1 173 ? 29.800 -12.445 -37.656 1.00 76.50 173 VAL A O 1
#

Organism: Popillia japonica (NCBI:txid7064)

pLDDT: mean 81.8, std 13.09, range [42.66, 96.38]

Foldseek 3Di:
DPVVVVCVVDDDDDDDDPCVVVVVVVVVVPCPDPPPPPPPDPVRVQLVLCCVAPVSVVVLVCCVVDPDPFWDADPNFIWGDDPNDTAGEGGPVCLVVLLCCVCVVVHPDDQVVSCVVNRVHHDYPPSSVVSNVVSVPDPCCVVPPPDDDDDDDPDDDDDDDPDPPPDDDDDDD

InterPro domains:
  IPR041588 Integrase zinc-binding domain [PF17921] (90-144)

Radius of gyration: 30.44 Å; chains: 1; bounding box: 93×50×68 Å

Secondary structure (DSSP, 8-state):
--HHHHHTTS-----PPPGGG-HHHHHHHH-SS------S-HHHHHHHHHHT-HHHHHHHHHHHHS--SSEEEETTEEEEEETTEEEEE--HHHHHHHHHIIIIIS----HHHHHHHHTTTEE-TTHHHHHHHHHHT-HHHHHHS---S---PPP-PPPPPSSTTS-------